Protein AF-A0A965L802-F1 (afdb_monomer_lite)

Structure (mmCIF, N/CA/C/O backbone):
data_AF-A0A965L802-F1
#
_entry.id   AF-A0A965L802-F1
#
loop_
_atom_site.group_PDB
_atom_site.id
_atom_site.type_symbol
_atom_site.label_atom_id
_atom_site.label_alt_id
_atom_site.label_comp_id
_atom_site.label_asym_id
_atom_site.label_entity_id
_atom_site.label_seq_id
_atom_site.pdbx_PDB_ins_code
_atom_site.Cartn_x
_atom_site.Cartn_y
_atom_site.Cartn_z
_atom_site.occupancy
_atom_site.B_iso_or_equiv
_atom_site.auth_seq_id
_atom_site.auth_comp_id
_atom_site.auth_asym_id
_atom_site.auth_atom_id
_atom_site.pdbx_PDB_model_num
ATOM 1 N N . MET A 1 1 ? -3.887 17.646 -0.569 1.00 72.81 1 MET A N 1
ATOM 2 C CA . MET A 1 1 ? -4.264 16.222 -0.476 1.00 72.81 1 MET A CA 1
ATOM 3 C C . MET A 1 1 ? -4.322 15.664 -1.886 1.00 72.81 1 MET A C 1
ATOM 5 O O . MET A 1 1 ? -5.056 16.219 -2.696 1.00 72.81 1 MET A O 1
ATOM 9 N N . SER A 1 2 ? -3.513 14.649 -2.188 1.00 85.25 2 SER A N 1
ATOM 10 C CA . SER A 1 2 ? -3.449 14.012 -3.512 1.00 85.25 2 SER A CA 1
ATOM 11 C C . SER A 1 2 ? -3.705 12.513 -3.386 1.00 85.25 2 SER A C 1
ATOM 13 O O . SER A 1 2 ? -3.162 11.873 -2.487 1.00 85.25 2 SER A O 1
ATOM 15 N N . PHE A 1 3 ? -4.522 11.959 -4.283 1.00 91.12 3 PHE A N 1
ATOM 16 C CA . PHE A 1 3 ? -4.695 10.519 -4.466 1.00 91.12 3 PHE A CA 1
ATOM 17 C C . PHE A 1 3 ? -4.048 10.138 -5.794 1.00 91.12 3 PHE A C 1
ATOM 19 O O . PHE A 1 3 ? -4.450 10.639 -6.843 1.00 91.12 3 PHE A O 1
ATOM 26 N N . THR A 1 4 ? -3.065 9.247 -5.748 1.00 94.56 4 THR A N 1
ATOM 27 C CA . THR A 1 4 ? -2.342 8.782 -6.930 1.00 94.56 4 THR A CA 1
ATOM 28 C C . THR A 1 4 ? -2.594 7.293 -7.105 1.00 94.56 4 THR A C 1
ATOM 30 O O . THR A 1 4 ? -2.177 6.492 -6.270 1.00 94.56 4 THR A O 1
ATOM 33 N N . GLN A 1 5 ? -3.262 6.914 -8.194 1.00 94.69 5 GLN A N 1
ATOM 34 C CA . GLN A 1 5 ? -3.394 5.513 -8.583 1.00 94.69 5 GLN A CA 1
ATOM 35 C C . G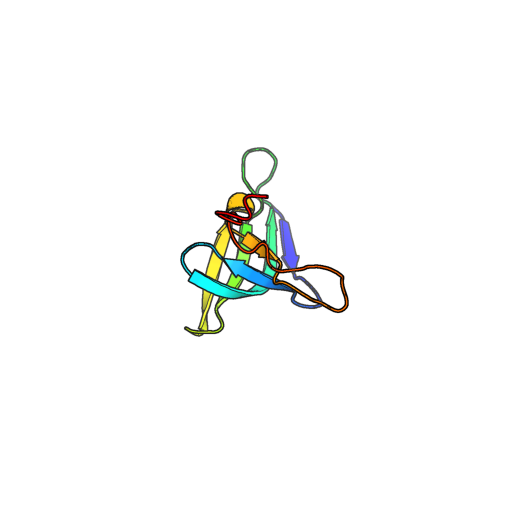LN A 1 5 ? -2.055 4.997 -9.129 1.00 94.69 5 GLN A C 1
ATOM 37 O O . GLN A 1 5 ? -1.384 5.683 -9.898 1.00 94.69 5 GLN A O 1
ATOM 42 N N . LEU A 1 6 ? -1.667 3.794 -8.715 1.00 92.62 6 LEU A N 1
ATOM 43 C CA . LEU A 1 6 ? -0.492 3.094 -9.215 1.00 92.62 6 LEU A CA 1
ATOM 44 C C . LEU A 1 6 ? -0.893 2.234 -10.410 1.00 92.62 6 LEU A C 1
ATOM 46 O O . LEU A 1 6 ? -1.799 1.407 -10.310 1.00 92.62 6 LEU A O 1
ATOM 50 N N . ASP A 1 7 ? -0.183 2.413 -11.515 1.00 92.12 7 ASP A N 1
ATOM 51 C CA . ASP A 1 7 ? -0.307 1.590 -12.710 1.00 92.12 7 ASP A CA 1
ATOM 52 C C . ASP A 1 7 ? 1.107 1.300 -13.251 1.00 92.12 7 ASP A C 1
ATOM 54 O O . ASP A 1 7 ? 1.765 2.222 -13.744 1.00 92.12 7 ASP A O 1
ATOM 58 N N . PRO A 1 8 ? 1.644 0.072 -13.091 1.00 91.19 8 PRO A N 1
ATOM 59 C CA . PRO A 1 8 ? 0.989 -1.137 -12.577 1.00 91.19 8 PRO A CA 1
ATOM 60 C C . PRO A 1 8 ? 0.908 -1.203 -11.039 1.00 91.19 8 PRO A C 1
ATOM 62 O O . PRO A 1 8 ? 1.687 -0.570 -10.323 1.00 91.19 8 PRO A O 1
ATOM 65 N N . SER A 1 9 ? 0.006 -2.044 -10.518 1.00 93.62 9 SER A N 1
ATOM 66 C CA . SER A 1 9 ? -0.064 -2.349 -9.082 1.00 93.62 9 SER A CA 1
ATOM 67 C C . SER A 1 9 ? 1.225 -3.006 -8.582 1.00 93.62 9 SER A C 1
ATOM 69 O O . SER A 1 9 ? 1.772 -3.901 -9.235 1.00 93.62 9 SER A O 1
ATOM 71 N N . LEU A 1 10 ? 1.686 -2.615 -7.397 1.00 93.81 10 LEU A N 1
ATOM 72 C CA . LEU A 1 10 ? 2.948 -3.080 -6.831 1.00 93.81 10 LEU A CA 1
ATOM 73 C C . LEU A 1 10 ? 2.726 -4.181 -5.785 1.00 93.81 10 LEU A C 1
ATOM 75 O O . LEU A 1 10 ? 1.969 -3.965 -4.840 1.00 93.81 10 LEU A O 1
ATOM 79 N N . PRO A 1 11 ? 3.422 -5.328 -5.877 1.00 94.50 11 PRO A N 1
ATOM 80 C CA . PRO A 1 11 ? 3.363 -6.353 -4.843 1.00 94.50 11 PRO A CA 1
ATOM 81 C C . PRO A 1 11 ? 4.093 -5.877 -3.580 1.00 94.50 11 PRO A C 1
ATOM 83 O O . PRO A 1 11 ? 5.305 -5.614 -3.586 1.00 94.50 11 PRO A O 1
ATOM 86 N N . VAL A 1 12 ? 3.352 -5.788 -2.479 1.00 95.19 12 VAL A N 1
ATOM 87 C CA . VAL A 1 12 ? 3.827 -5.321 -1.173 1.00 95.19 12 VAL A CA 1
ATOM 88 C C . VAL A 1 12 ? 3.455 -6.300 -0.057 1.00 95.19 12 VAL A C 1
ATOM 90 O O . VAL A 1 12 ? 2.666 -7.227 -0.233 1.00 95.19 12 VAL A O 1
ATOM 93 N N . THR A 1 13 ? 4.058 -6.101 1.104 1.00 94.56 13 THR A N 1
ATOM 94 C CA . THR A 1 13 ? 3.727 -6.756 2.363 1.00 94.56 13 THR A CA 1
ATOM 95 C C . THR A 1 13 ? 3.439 -5.662 3.381 1.00 94.56 13 THR A C 1
ATOM 97 O O . THR A 1 13 ? 4.252 -4.752 3.564 1.00 94.56 13 THR A O 1
ATOM 100 N N . VAL A 1 14 ? 2.292 -5.753 4.042 1.00 94.31 14 VAL A N 1
ATOM 101 C CA . VAL A 1 14 ? 1.875 -4.849 5.113 1.00 94.31 14 VAL A CA 1
ATOM 102 C C . VAL A 1 14 ? 2.131 -5.528 6.455 1.00 94.31 14 VAL A C 1
ATOM 104 O O . VAL A 1 14 ? 1.651 -6.637 6.709 1.00 94.31 14 VAL A O 1
ATOM 107 N N . GLU A 1 15 ? 2.883 -4.862 7.329 1.00 93.19 15 GLU A N 1
ATOM 108 C CA . GLU A 1 15 ? 3.161 -5.346 8.684 1.00 93.19 15 GLU A CA 1
ATOM 109 C C . GLU A 1 15 ? 1.848 -5.610 9.446 1.00 93.19 15 GLU A C 1
ATOM 111 O O . GLU A 1 15 ? 0.985 -4.739 9.553 1.00 93.19 15 GLU A O 1
ATOM 116 N N . GLY A 1 16 ? 1.684 -6.835 9.956 1.00 90.88 16 GLY A N 1
ATOM 117 C CA . GLY A 1 16 ? 0.488 -7.269 10.689 1.00 90.88 16 GLY A CA 1
ATOM 118 C C . GLY A 1 16 ? -0.715 -7.688 9.830 1.00 90.88 16 GLY A C 1
ATOM 119 O O . GLY A 1 16 ? -1.685 -8.188 10.392 1.00 90.88 16 GLY A O 1
ATOM 120 N N . LYS A 1 17 ? -0.667 -7.525 8.499 1.00 92.12 17 LYS A N 1
ATOM 121 C CA . LYS A 1 17 ? -1.736 -7.967 7.577 1.00 92.12 17 LYS A CA 1
ATOM 122 C C . LYS A 1 17 ? -1.289 -9.031 6.577 1.00 92.12 17 LYS A C 1
ATOM 124 O O . LYS A 1 17 ? -2.081 -9.904 6.254 1.00 92.12 17 LYS A O 1
ATOM 129 N N . GLY A 1 18 ? -0.036 -8.990 6.126 1.00 92.88 18 GLY A N 1
ATOM 130 C CA . GLY A 1 18 ? 0.506 -9.974 5.189 1.00 92.88 18 GLY A CA 1
ATOM 131 C C . GLY A 1 18 ? 0.751 -9.404 3.796 1.00 92.88 18 GLY A C 1
ATOM 132 O O . GLY A 1 18 ? 1.019 -8.212 3.638 1.00 92.88 18 GLY A O 1
ATOM 133 N N . LYS A 1 19 ? 0.755 -10.283 2.794 1.00 94.75 19 LYS A N 1
ATOM 134 C CA . LYS A 1 19 ? 1.071 -9.942 1.402 1.00 94.75 19 LYS A CA 1
ATOM 135 C C . LYS A 1 19 ? -0.150 -9.369 0.686 1.00 94.75 19 LYS A C 1
ATOM 137 O O . LYS A 1 19 ? -1.286 -9.687 1.027 1.00 94.75 19 LYS A O 1
ATOM 142 N N . GLY A 1 20 ? 0.103 -8.511 -0.290 1.00 94.81 20 GLY A N 1
ATOM 143 C CA . GLY A 1 20 ? -0.941 -7.907 -1.095 1.00 94.81 20 GLY A CA 1
ATOM 144 C C . GLY A 1 20 ? -0.408 -7.071 -2.247 1.00 94.81 20 GLY A C 1
ATOM 145 O O . GLY A 1 20 ? 0.802 -7.000 -2.489 1.00 94.81 20 GLY A O 1
ATOM 146 N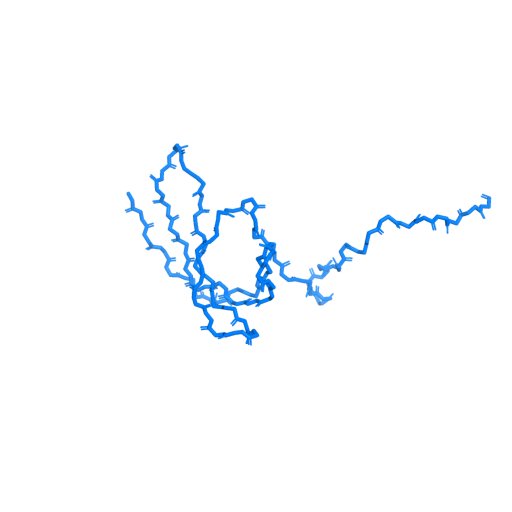 N . TYR A 1 21 ? -1.323 -6.378 -2.915 1.00 96.12 21 TYR A N 1
ATOM 147 C CA . TYR A 1 21 ? -1.025 -5.465 -4.014 1.00 96.12 21 TYR A CA 1
ATOM 148 C C . TYR A 1 21 ? -1.426 -4.040 -3.664 1.00 96.12 21 TYR A C 1
ATOM 150 O O . TYR A 1 21 ? -2.589 -3.751 -3.380 1.00 96.12 21 TYR A O 1
ATOM 158 N N . ALA A 1 22 ? -0.455 -3.136 -3.713 1.00 95.94 22 ALA A N 1
ATOM 159 C CA . ALA A 1 22 ? -0.698 -1.711 -3.624 1.00 95.94 22 ALA A CA 1
ATOM 160 C C . ALA A 1 22 ? -1.136 -1.173 -4.985 1.00 95.94 22 ALA A C 1
ATOM 162 O O . ALA A 1 22 ? -0.435 -1.350 -5.983 1.00 95.94 22 ALA A O 1
ATOM 163 N N . PHE A 1 23 ? -2.271 -0.482 -5.012 1.00 95.69 23 PHE A N 1
ATOM 164 C CA . PHE A 1 23 ? -2.834 0.096 -6.236 1.00 95.69 23 PHE A CA 1
ATOM 165 C C . PHE A 1 23 ? -3.042 1.610 -6.146 1.00 95.69 23 PHE A C 1
ATOM 167 O O . PHE A 1 23 ? -3.379 2.234 -7.147 1.00 95.69 23 PHE A O 1
ATOM 174 N N . ALA A 1 24 ? -2.834 2.228 -4.979 1.00 95.06 24 ALA A N 1
ATOM 175 C CA . ALA A 1 24 ? -2.846 3.680 -4.844 1.00 95.06 24 ALA A CA 1
ATOM 176 C C . ALA A 1 24 ? -2.024 4.166 -3.643 1.00 95.06 24 ALA A C 1
ATOM 178 O O . ALA A 1 24 ? -1.797 3.428 -2.680 1.00 95.06 24 ALA A O 1
ATOM 179 N N . VAL A 1 25 ? -1.617 5.434 -3.694 1.00 93.94 25 VAL A N 1
ATOM 180 C CA . VAL A 1 25 ? -0.969 6.162 -2.600 1.00 93.94 25 VAL A CA 1
ATOM 181 C C . VAL A 1 25 ? -1.721 7.465 -2.353 1.00 93.94 25 VAL A C 1
ATOM 183 O O . VAL A 1 25 ? -2.076 8.180 -3.290 1.00 93.94 25 VAL A O 1
ATOM 186 N N . ILE A 1 26 ? -1.960 7.773 -1.084 1.00 93.19 26 ILE A N 1
ATOM 187 C CA . ILE A 1 26 ? -2.596 9.004 -0.626 1.00 93.19 26 ILE A CA 1
ATOM 188 C C . ILE A 1 26 ? -1.544 9.842 0.090 1.00 93.19 26 ILE A C 1
ATOM 190 O O . ILE A 1 26 ? -0.949 9.401 1.077 1.00 93.19 26 ILE A O 1
ATOM 194 N N . ASP A 1 27 ? -1.340 11.056 -0.409 1.00 88.38 27 ASP A N 1
ATOM 195 C CA . ASP A 1 27 ? -0.465 12.050 0.196 1.00 88.38 27 ASP A CA 1
ATOM 196 C C . ASP A 1 27 ? -1.298 13.133 0.897 1.00 88.38 27 ASP A C 1
ATOM 198 O O . ASP A 1 27 ? -2.039 13.909 0.272 1.00 88.38 27 ASP A O 1
ATOM 202 N N . TYR A 1 28 ? -1.179 13.160 2.223 1.00 84.94 28 TYR A N 1
ATOM 203 C CA . TYR A 1 28 ? -1.816 14.141 3.098 1.00 84.94 28 TYR A CA 1
ATOM 204 C C . TYR A 1 28 ? -0.941 15.389 3.327 1.00 84.94 28 TYR A C 1
ATOM 206 O O . TYR A 1 28 ? -1.437 16.360 3.896 1.00 84.94 28 TYR A O 1
ATOM 214 N N . GLY A 1 29 ? 0.303 15.418 2.833 1.00 82.44 29 GLY A N 1
ATOM 215 C CA . GLY A 1 29 ? 1.234 16.543 2.964 1.00 82.44 29 GLY A CA 1
ATOM 216 C C . GLY A 1 29 ? 2.323 16.335 4.023 1.00 82.44 29 GLY A C 1
ATOM 217 O O . GLY A 1 29 ? 2.504 15.241 4.548 1.00 82.44 29 GLY A O 1
ATOM 218 N N . GLN A 1 30 ? 3.059 17.408 4.343 1.00 71.50 30 GLN A N 1
ATOM 219 C CA . GLN A 1 30 ? 4.307 17.364 5.130 1.00 71.50 30 GLN A CA 1
ATOM 220 C C . GLN A 1 30 ? 4.187 16.774 6.543 1.00 71.50 30 GLN A C 1
ATOM 222 O O . GLN A 1 30 ? 5.167 16.235 7.050 1.00 71.50 30 GLN A O 1
ATOM 227 N N . GLU A 1 31 ? 3.023 16.864 7.185 1.00 79.38 31 GLU A N 1
ATOM 228 C CA . GLU A 1 31 ? 2.841 16.404 8.571 1.00 79.38 31 GLU A CA 1
ATOM 229 C C . GLU A 1 31 ? 2.389 14.940 8.676 1.00 79.38 31 GLU A C 1
ATOM 231 O O . GLU A 1 31 ? 2.276 14.390 9.773 1.00 79.38 31 GLU A O 1
ATOM 236 N N . HIS A 1 32 ? 2.151 14.276 7.544 1.00 79.75 32 HIS A N 1
ATOM 237 C CA . HIS A 1 32 ? 1.609 12.926 7.515 1.00 79.75 32 HIS A CA 1
ATOM 238 C C . HIS A 1 32 ? 2.472 11.988 6.673 1.00 79.75 32 HIS A C 1
ATOM 240 O O . HIS A 1 32 ? 3.083 12.361 5.678 1.00 79.75 32 HIS A O 1
ATOM 246 N N . SER A 1 33 ? 2.522 10.720 7.080 1.00 80.38 33 SER A N 1
ATOM 247 C CA . SER A 1 33 ? 3.145 9.685 6.256 1.00 80.38 33 SER A CA 1
ATOM 248 C C . SER A 1 33 ? 2.320 9.449 4.993 1.00 80.38 33 SER A C 1
ATOM 250 O O . SER A 1 33 ? 1.091 9.441 5.058 1.00 80.38 33 SER A O 1
ATOM 252 N N . LEU A 1 34 ? 2.991 9.150 3.877 1.00 88.38 34 LEU A N 1
ATOM 253 C CA . LEU A 1 34 ? 2.336 8.595 2.692 1.00 88.38 34 LEU A CA 1
ATOM 254 C C . LEU A 1 34 ? 1.540 7.349 3.094 1.00 88.38 34 LEU A C 1
ATOM 256 O O . LEU A 1 34 ? 2.083 6.438 3.732 1.00 88.38 34 LEU A O 1
ATOM 260 N N . ILE A 1 35 ? 0.259 7.322 2.740 1.00 93.44 35 ILE A N 1
ATOM 261 C CA . ILE A 1 35 ? -0.631 6.201 3.026 1.00 93.44 35 ILE A CA 1
ATOM 262 C C . ILE A 1 35 ? -0.755 5.349 1.773 1.00 93.44 35 ILE A C 1
ATOM 264 O O . ILE A 1 35 ? -1.114 5.837 0.708 1.00 93.44 35 ILE A O 1
ATOM 268 N N . TRP A 1 36 ? -0.487 4.061 1.907 1.00 95.06 36 TRP A N 1
ATOM 269 C CA . TRP A 1 36 ? -0.579 3.089 0.830 1.00 95.06 36 TRP A CA 1
ATOM 270 C C . TRP A 1 36 ? -1.899 2.340 0.920 1.00 95.06 36 TRP A C 1
ATOM 272 O O . TRP A 1 36 ? -2.226 1.784 1.972 1.00 95.06 36 TRP A O 1
ATOM 282 N N . VAL A 1 37 ? -2.625 2.298 -0.193 1.00 95.69 37 VAL A N 1
ATOM 283 C CA . VAL A 1 37 ? -3.858 1.526 -0.338 1.00 95.69 37 VAL A CA 1
ATOM 284 C C . VAL A 1 37 ? -3.503 0.184 -0.958 1.00 95.69 37 VAL A C 1
ATOM 286 O O . VAL A 1 37 ? -3.015 0.117 -2.089 1.00 95.69 37 VAL A O 1
ATOM 289 N N . THR A 1 38 ? -3.719 -0.875 -0.185 1.00 96.31 38 THR A N 1
ATOM 290 C CA . THR A 1 38 ? -3.281 -2.234 -0.508 1.00 96.31 38 THR A CA 1
ATOM 291 C C . THR A 1 38 ? -4.451 -3.200 -0.400 1.00 96.31 38 THR A C 1
ATOM 293 O O . THR A 1 38 ? -5.144 -3.197 0.612 1.00 96.31 38 THR A O 1
ATOM 296 N N . ALA A 1 39 ? -4.659 -4.040 -1.409 1.00 96.25 39 ALA A N 1
ATOM 297 C CA . ALA A 1 39 ? -5.538 -5.202 -1.309 1.00 96.25 39 ALA A CA 1
ATOM 298 C C . ALA A 1 39 ? -4.738 -6.385 -0.750 1.00 96.25 39 ALA A C 1
ATOM 300 O O . ALA A 1 39 ? -3.694 -6.721 -1.309 1.00 96.25 39 ALA A O 1
ATOM 301 N N . ILE A 1 40 ? -5.185 -6.975 0.359 1.00 95.94 40 ILE A N 1
ATOM 302 C CA . ILE A 1 40 ? -4.526 -8.121 0.999 1.00 95.94 40 ILE A CA 1
ATOM 303 C C . ILE A 1 40 ? -4.940 -9.411 0.293 1.00 95.94 40 ILE A C 1
ATOM 305 O O . ILE A 1 40 ? -6.132 -9.671 0.143 1.00 95.94 40 ILE A O 1
ATOM 309 N N . ASP A 1 41 ? -3.964 -10.229 -0.100 1.00 92.19 41 ASP A N 1
ATOM 310 C CA . ASP A 1 41 ? -4.205 -11.435 -0.903 1.00 92.19 41 ASP A CA 1
ATOM 311 C C . ASP A 1 41 ? -5.001 -12.495 -0.125 1.00 92.19 41 ASP A C 1
ATOM 313 O O . ASP A 1 41 ? -5.915 -13.112 -0.666 1.00 92.19 41 ASP A O 1
ATOM 317 N N . ASP A 1 42 ? -4.679 -12.682 1.159 1.00 91.19 42 ASP A N 1
ATOM 318 C CA . ASP A 1 42 ? -5.237 -13.768 1.975 1.00 91.19 42 ASP A CA 1
ATOM 319 C C . ASP A 1 42 ? -6.708 -13.536 2.364 1.00 91.19 42 ASP A C 1
ATOM 321 O O . ASP A 1 42 ? -7.481 -14.487 2.473 1.00 91.19 42 ASP A O 1
ATOM 325 N N . THR A 1 43 ? -7.104 -12.281 2.601 1.00 91.44 43 THR A N 1
ATOM 326 C CA . THR A 1 43 ? -8.445 -11.928 3.106 1.00 91.44 43 THR A CA 1
ATOM 327 C C . THR A 1 43 ? -9.302 -11.166 2.099 1.00 91.44 43 THR A C 1
ATOM 329 O O . THR A 1 43 ? -10.512 -11.061 2.292 1.00 91.44 43 THR A O 1
ATOM 332 N N . GLY A 1 44 ? -8.704 -10.603 1.045 1.00 90.38 44 GLY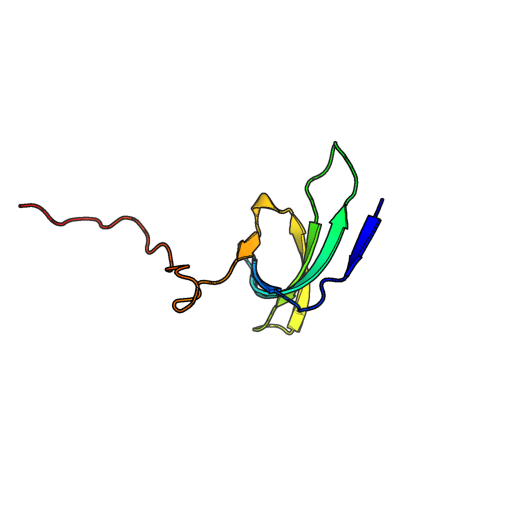 A N 1
ATOM 333 C CA . GLY A 1 44 ? -9.382 -9.703 0.110 1.00 90.38 44 GLY A CA 1
ATOM 334 C C . GLY A 1 44 ? -9.724 -8.328 0.699 1.00 90.38 44 GLY A C 1
ATOM 335 O O . GLY A 1 44 ? -10.394 -7.529 0.046 1.00 90.38 44 GLY A O 1
ATOM 336 N N . GLU A 1 45 ? -9.287 -8.027 1.926 1.00 94.06 45 GLU A N 1
ATOM 337 C CA . GLU A 1 45 ? -9.530 -6.731 2.556 1.00 94.06 45 GLU A CA 1
ATOM 338 C C . GLU A 1 45 ? -8.702 -5.632 1.882 1.00 94.06 45 GLU A C 1
ATOM 340 O O . GLU A 1 45 ? -7.510 -5.798 1.612 1.00 94.06 45 GLU A O 1
ATOM 345 N N . ILE A 1 46 ? -9.315 -4.466 1.682 1.00 94.31 46 ILE A N 1
ATOM 346 C CA . ILE A 1 46 ? -8.588 -3.250 1.316 1.00 94.31 46 ILE A CA 1
ATOM 347 C C . ILE A 1 46 ? -8.123 -2.579 2.604 1.00 94.31 46 ILE A C 1
ATOM 349 O O . ILE A 1 46 ? -8.928 -2.249 3.477 1.00 94.31 46 ILE A O 1
ATOM 353 N N . TRP A 1 47 ? -6.817 -2.362 2.716 1.00 94.69 47 TRP A N 1
ATOM 354 C CA . TRP A 1 47 ? -6.189 -1.780 3.891 1.00 94.69 47 TRP A CA 1
ATOM 355 C C . TRP A 1 47 ? -5.360 -0.546 3.543 1.00 94.69 47 TRP A C 1
ATOM 357 O O . TRP A 1 47 ? -4.681 -0.491 2.516 1.00 94.69 47 TRP A O 1
ATOM 367 N N . CYS A 1 48 ? -5.380 0.428 4.451 1.00 92.94 48 CYS A N 1
ATOM 368 C CA . CYS A 1 48 ? -4.587 1.647 4.365 1.00 92.94 48 CYS A CA 1
ATOM 369 C C . CYS A 1 48 ? -3.471 1.595 5.412 1.00 92.94 48 CYS A C 1
ATOM 371 O O . CYS A 1 48 ? -3.744 1.581 6.614 1.00 92.94 48 CYS A O 1
ATOM 373 N N . ALA A 1 49 ? -2.213 1.5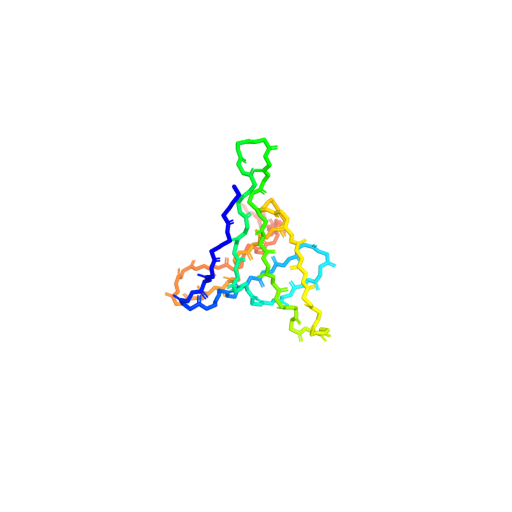73 4.973 1.00 92.56 49 ALA A N 1
ATOM 374 C CA . ALA A 1 49 ? -1.056 1.525 5.866 1.00 92.56 49 ALA A CA 1
ATOM 375 C C . ALA A 1 49 ? -0.108 2.712 5.631 1.00 92.56 49 ALA A C 1
ATOM 377 O O . ALA A 1 49 ? 0.130 3.084 4.482 1.00 92.56 49 ALA A O 1
ATOM 378 N N . PRO A 1 50 ? 0.471 3.307 6.691 1.00 93.06 50 PRO A N 1
ATOM 379 C CA . PRO A 1 50 ? 1.503 4.323 6.531 1.00 93.06 50 PRO A CA 1
ATOM 380 C C . PRO A 1 50 ? 2.777 3.705 5.953 1.00 93.06 50 PRO A C 1
ATOM 382 O O . PRO A 1 50 ? 3.087 2.546 6.230 1.00 93.06 50 PRO A O 1
ATOM 385 N N . ASN A 1 51 ? 3.556 4.503 5.221 1.00 91.00 51 ASN A N 1
ATOM 386 C CA . ASN A 1 51 ? 4.791 4.082 4.551 1.00 91.00 51 ASN A CA 1
ATOM 387 C C . ASN A 1 51 ? 5.732 3.239 5.435 1.00 91.00 51 ASN A C 1
ATOM 389 O O . ASN A 1 51 ? 6.282 2.238 4.987 1.00 91.00 51 ASN A O 1
ATOM 393 N N . ALA A 1 52 ? 5.864 3.591 6.720 1.00 91.31 52 ALA A N 1
ATOM 394 C CA . ALA A 1 52 ? 6.710 2.865 7.668 1.00 91.31 52 ALA A CA 1
ATOM 395 C C . ALA A 1 52 ? 6.327 1.382 7.844 1.00 91.31 52 ALA A C 1
ATOM 397 O O . ALA A 1 52 ? 7.203 0.585 8.170 1.00 91.31 52 ALA A O 1
ATOM 398 N N . ARG A 1 53 ? 5.070 1.002 7.580 1.00 92.62 53 ARG A N 1
ATOM 399 C CA . ARG A 1 53 ? 4.533 -0.362 7.743 1.00 92.62 53 ARG A CA 1
ATOM 400 C C . ARG A 1 53 ? 4.432 -1.156 6.441 1.00 92.62 53 ARG A C 1
ATOM 402 O O . ARG A 1 53 ? 3.932 -2.279 6.451 1.00 92.62 53 ARG A O 1
ATOM 409 N N . VAL A 1 54 ? 4.860 -0.580 5.320 1.00 92.81 54 VAL A N 1
ATOM 410 C CA . VAL A 1 54 ? 4.768 -1.215 4.002 1.00 92.81 54 VAL A CA 1
ATOM 411 C C . VAL A 1 54 ? 6.164 -1.581 3.522 1.00 92.81 54 VAL A C 1
ATOM 413 O O . VAL A 1 54 ? 7.108 -0.792 3.606 1.00 92.81 54 VAL A O 1
ATOM 416 N N . ARG A 1 55 ? 6.320 -2.813 3.044 1.00 92.88 55 ARG A N 1
ATOM 417 C CA . ARG A 1 55 ? 7.560 -3.324 2.453 1.00 92.88 55 ARG A CA 1
ATOM 418 C C . ARG A 1 55 ? 7.264 -3.841 1.062 1.00 92.88 55 ARG A C 1
ATOM 420 O O . ARG A 1 55 ? 6.235 -4.465 0.841 1.00 92.88 55 ARG A O 1
ATOM 427 N N . VAL A 1 56 ? 8.171 -3.622 0.121 1.00 91.06 56 VAL A N 1
ATOM 428 C CA . VAL A 1 56 ? 8.043 -4.248 -1.194 1.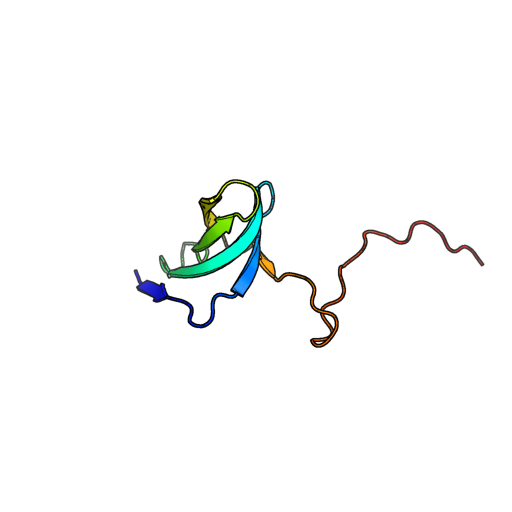00 91.06 56 VAL A CA 1
ATOM 429 C C . VAL A 1 56 ? 8.318 -5.748 -1.079 1.00 91.06 56 VAL A C 1
ATOM 431 O O . VAL A 1 56 ? 9.168 -6.165 -0.287 1.00 91.06 56 VAL A O 1
ATOM 434 N N . GLN A 1 57 ? 7.626 -6.569 -1.868 1.00 89.19 57 GLN A N 1
ATOM 435 C CA . GLN A 1 57 ? 7.907 -8.002 -1.882 1.00 89.19 57 GLN A CA 1
ATOM 436 C C . GLN A 1 57 ? 9.293 -8.304 -2.476 1.00 89.19 57 GLN A C 1
ATOM 438 O O . GLN A 1 57 ? 9.824 -7.575 -3.328 1.00 89.19 57 GLN A O 1
ATOM 443 N N . SER A 1 58 ? 9.868 -9.415 -2.012 1.00 86.00 58 SER A N 1
ATOM 444 C CA . SER A 1 58 ? 11.099 -9.988 -2.551 1.00 86.00 58 SER A CA 1
ATOM 445 C C . SER A 1 58 ? 10.904 -10.395 -4.010 1.00 86.00 58 SER A C 1
ATOM 447 O O . SER A 1 58 ? 9.901 -11.016 -4.353 1.00 86.00 58 SER A O 1
ATOM 449 N N . ASN A 1 59 ? 11.883 -10.097 -4.853 1.00 84.81 59 ASN A N 1
ATOM 450 C CA . ASN A 1 59 ? 11.901 -10.456 -6.261 1.00 84.81 59 ASN A CA 1
ATOM 451 C C . ASN A 1 59 ? 13.337 -10.819 -6.676 1.00 84.81 59 ASN A C 1
ATOM 453 O O . ASN A 1 59 ? 14.218 -9.959 -6.695 1.00 84.81 59 ASN A O 1
ATOM 457 N N . TRP A 1 60 ? 13.567 -12.089 -7.017 1.00 79.38 60 TRP A N 1
ATOM 458 C CA . TRP A 1 60 ? 14.896 -12.621 -7.329 1.00 79.38 60 TRP A CA 1
ATOM 459 C C . TRP A 1 60 ? 15.472 -12.090 -8.648 1.00 79.38 60 TRP A C 1
ATOM 461 O O . TRP A 1 60 ? 16.674 -11.834 -8.701 1.00 79.38 60 TRP A O 1
ATOM 471 N N . THR A 1 61 ? 14.645 -11.858 -9.676 1.00 80.69 61 THR A N 1
ATOM 472 C CA . THR A 1 61 ? 15.111 -11.286 -10.954 1.00 80.69 61 THR A CA 1
ATOM 473 C C . THR A 1 61 ? 15.505 -9.823 -10.797 1.00 80.69 61 THR A C 1
ATOM 475 O O . THR A 1 61 ? 16.420 -9.353 -11.463 1.00 80.69 61 THR A O 1
ATOM 478 N N . MET A 1 62 ? 14.867 -9.115 -9.861 1.00 79.94 62 MET A N 1
ATOM 479 C CA . MET A 1 62 ? 15.193 -7.727 -9.519 1.00 79.94 62 MET A CA 1
ATOM 480 C C . MET A 1 62 ? 16.206 -7.601 -8.370 1.00 79.94 62 MET A C 1
ATOM 482 O O . MET A 1 62 ? 16.333 -6.524 -7.791 1.00 79.94 62 MET A O 1
ATOM 486 N N . GLY A 1 63 ? 16.884 -8.688 -7.979 1.00 77.81 63 GLY A N 1
ATOM 487 C CA . GLY A 1 63 ? 17.891 -8.679 -6.908 1.00 77.81 63 GLY A CA 1
ATOM 488 C C . GLY A 1 63 ? 17.349 -8.389 -5.499 1.00 77.81 63 GLY A C 1
ATOM 489 O O . GLY A 1 63 ? 18.119 -8.311 -4.543 1.00 77.81 63 GLY A O 1
ATOM 490 N N . ARG A 1 64 ? 16.026 -8.273 -5.333 1.00 79.88 64 ARG A N 1
ATOM 491 C CA . ARG A 1 64 ? 15.350 -8.063 -4.049 1.00 79.88 64 ARG A CA 1
ATOM 492 C C . ARG A 1 64 ? 15.248 -9.392 -3.311 1.00 79.88 64 ARG A C 1
ATOM 494 O O . ARG A 1 64 ? 14.227 -10.076 -3.367 1.00 79.88 64 ARG A O 1
ATOM 501 N N . ARG A 1 65 ? 16.326 -9.790 -2.643 1.00 76.31 65 ARG A N 1
ATOM 502 C CA . ARG A 1 65 ? 16.327 -10.978 -1.780 1.00 76.31 65 ARG A CA 1
ATOM 503 C C . ARG A 1 65 ? 15.533 -10.697 -0.508 1.00 76.31 65 ARG A C 1
ATOM 505 O O . ARG A 1 65 ? 15.551 -9.581 0.006 1.00 76.31 65 ARG A O 1
ATOM 512 N N . LYS A 1 66 ? 14.823 -11.712 -0.013 1.00 69.25 66 LYS A N 1
ATOM 513 C CA . LYS A 1 66 ? 14.207 -11.660 1.312 1.00 69.25 66 LYS A CA 1
ATOM 514 C C . LYS A 1 66 ? 15.334 -11.415 2.321 1.00 69.25 66 LYS A C 1
ATOM 516 O O . LYS A 1 66 ? 16.339 -12.120 2.284 1.00 69.25 66 LYS A O 1
ATOM 521 N N . GLN A 1 67 ? 15.202 -10.391 3.162 1.00 60.16 67 GLN A N 1
ATOM 522 C CA . GLN A 1 67 ? 16.028 -10.307 4.361 1.00 60.16 67 GLN A CA 1
ATOM 523 C C . GLN A 1 67 ? 15.542 -11.431 5.272 1.00 60.16 67 GLN A C 1
ATOM 525 O O . GLN A 1 67 ? 14.540 -11.291 5.970 1.00 60.16 67 GLN A O 1
ATOM 530 N N . ASP A 1 68 ? 16.182 -12.591 5.169 1.00 52.22 68 ASP A N 1
ATOM 531 C CA . ASP A 1 68 ? 16.113 -13.569 6.241 1.00 52.22 68 ASP A CA 1
ATOM 532 C C . ASP A 1 68 ? 16.753 -12.907 7.472 1.00 52.22 68 ASP A C 1
ATOM 534 O O . ASP A 1 68 ? 17.724 -12.157 7.337 1.00 52.22 68 ASP A O 1
ATOM 538 N N . GLY A 1 69 ? 16.130 -13.085 8.641 1.00 54.88 69 GLY A N 1
ATOM 539 C CA . GLY A 1 69 ? 16.580 -12.521 9.916 1.00 54.88 69 GLY A CA 1
ATOM 540 C C . GLY A 1 69 ? 18.024 -12.913 10.267 1.00 54.88 69 GLY A C 1
ATOM 541 O O . GLY A 1 69 ? 18.689 -13.578 9.469 1.00 54.88 69 GLY A O 1
ATOM 542 N N . PRO A 1 70 ? 18.542 -12.481 11.432 1.00 51.00 70 PRO A N 1
ATOM 543 C CA . PRO A 1 70 ? 19.960 -12.611 11.746 1.00 51.00 70 PRO A CA 1
ATOM 544 C C . PRO A 1 70 ? 20.428 -14.049 11.509 1.00 51.00 70 PRO A C 1
ATOM 546 O O . PRO A 1 70 ? 19.792 -15.005 11.949 1.00 51.00 70 PRO A O 1
ATOM 549 N N . ARG A 1 71 ? 21.526 -14.194 10.757 1.00 61.28 71 ARG A N 1
ATOM 550 C CA . ARG A 1 71 ? 22.267 -15.453 10.688 1.00 61.28 71 ARG A CA 1
ATOM 551 C C . ARG A 1 71 ? 22.933 -15.632 12.043 1.00 61.28 71 ARG A C 1
ATOM 553 O O . ARG A 1 71 ? 24.085 -15.245 12.227 1.00 61.28 71 ARG A O 1
ATOM 560 N N . ASP A 1 72 ? 22.167 -16.129 13.001 1.00 59.09 72 ASP A N 1
ATOM 561 C CA . ASP A 1 72 ? 22.705 -16.631 14.251 1.00 59.09 72 ASP A CA 1
ATOM 562 C C . ASP A 1 72 ? 23.619 -17.812 13.905 1.00 59.09 72 ASP A C 1
ATOM 564 O O . ASP A 1 72 ? 23.150 -18.880 13.523 1.00 59.09 72 ASP A O 1
ATOM 568 N N . GLY A 1 73 ? 24.930 -17.587 14.004 1.00 61.97 73 GLY A N 1
ATOM 569 C CA . GLY A 1 73 ? 25.944 -18.634 13.955 1.00 61.97 73 GLY A CA 1
ATOM 570 C C . GLY A 1 73 ? 26.352 -19.085 12.554 1.00 61.97 73 GLY A C 1
ATOM 571 O O . GLY A 1 73 ? 25.757 -19.980 11.976 1.00 61.97 73 GLY A O 1
ATOM 572 N N . ASP A 1 74 ? 27.482 -18.565 12.087 1.00 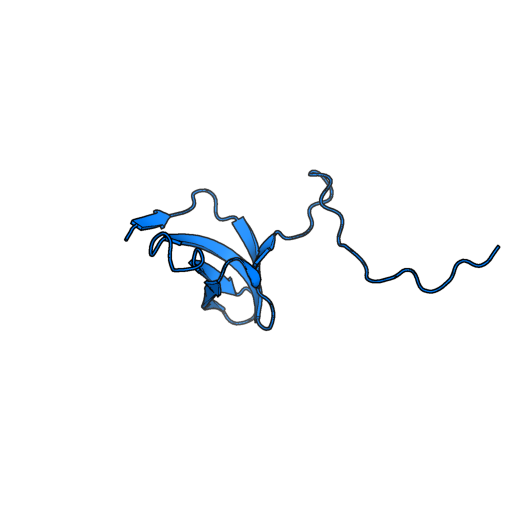54.56 74 ASP A N 1
ATOM 573 C CA . ASP A 1 74 ? 28.551 -19.466 11.660 1.00 54.56 74 ASP A CA 1
ATOM 574 C C . ASP A 1 74 ? 29.825 -18.994 12.363 1.00 54.56 74 ASP A C 1
ATOM 576 O O . ASP A 1 74 ? 30.472 -18.022 11.976 1.00 54.56 74 ASP A O 1
ATOM 580 N N . CYS A 1 75 ? 30.109 -19.642 13.494 1.00 56.25 75 CYS A N 1
ATOM 581 C CA . CYS A 1 75 ? 31.425 -19.650 14.106 1.00 56.25 75 CYS A CA 1
ATOM 582 C C . CYS A 1 75 ? 32.385 -20.393 13.171 1.00 56.25 75 CYS A C 1
ATOM 584 O O . CYS A 1 75 ? 32.160 -21.564 12.865 1.00 56.25 75 CYS A O 1
ATOM 586 N N . SER A 1 76 ? 33.479 -19.747 12.781 1.00 51.19 76 SER A N 1
ATOM 587 C CA . SER A 1 76 ? 34.772 -20.371 12.474 1.00 51.19 76 SER A CA 1
ATOM 588 C C . SER A 1 76 ? 35.867 -19.332 12.659 1.00 51.19 76 SER A C 1
ATOM 590 O O . SER A 1 76 ? 35.669 -18.195 12.176 1.00 51.19 76 SER A O 1
#

Foldseek 3Di:
DDKAFDVVWFWKAFAPQGTWTFGIWDDPDDVAAIWTFTQRPPPRDTDIDGPVRMGGDADVVVVRHPPDPDPPDDDD

Secondary structure (DSSP, 8-state):
-EEEEEEEEEEEEETTTEEEEEEEEEE--TTSPPEEEEEETTT--EEEEEGGGEEEPPBTTTTB------------

Sequence (76 aa):
MSFTQLDPSLPVTVEGKGKGYAFAVIDYGQEHSLIWVTAIDDTGEIWCAPNARVRVQSNWTMGRRKQDGPRDGDCS

Radius of gyration: 15.14 Å; chains: 1; bounding box: 44×38×27 Å

pLDDT: mean 85.28, std 12.99, range [51.0, 96.31]